Protein AF-A0A4Q2XV19-F1 (afdb_monomer)

Solvent-accessible surface area (backbone atoms only — not comparable to full-atom values): 2985 Å² total; per-residue (Å²): 136,71,75,44,79,44,75,23,41,63,57,49,74,58,48,56,51,52,52,51,54,47,26,68,74,70,70,42,55,68,48,74,43,52,43,14,52,73,47,102,69,51,48,83,51,82,93,75,110

Structure (mmCIF, N/CA/C/O backbone):
data_AF-A0A4Q2XV19-F1
#
_entry.id   AF-A0A4Q2XV19-F1
#
loop_
_atom_site.group_PDB
_atom_site.id
_atom_site.type_symbol
_atom_site.label_atom_id
_atom_site.label_alt_id
_atom_site.label_comp_id
_atom_site.label_asym_id
_atom_site.label_entity_id
_atom_site.label_seq_id
_atom_site.pdbx_PDB_ins_code
_atom_site.Cartn_x
_atom_site.Cartn_y
_atom_site.Cartn_z
_atom_site.occupancy
_atom_site.B_iso_or_equiv
_atom_site.auth_seq_id
_atom_site.auth_comp_id
_atom_site.auth_asym_id
_atom_site.auth_atom_id
_atom_site.pdbx_PDB_model_num
ATOM 1 N N . MET A 1 1 ? -17.415 0.607 7.180 1.00 63.50 1 MET A N 1
ATOM 2 C CA . MET A 1 1 ? -15.978 0.974 7.157 1.00 63.50 1 MET A CA 1
ATOM 3 C C . MET A 1 1 ? -15.644 1.564 5.794 1.00 63.50 1 MET A C 1
ATOM 5 O O . MET A 1 1 ? -16.125 1.037 4.799 1.00 63.50 1 MET A O 1
ATOM 9 N N . LYS A 1 2 ? -14.896 2.672 5.736 1.00 85.50 2 LYS A N 1
ATOM 10 C CA . LYS A 1 2 ? -14.548 3.359 4.481 1.00 85.50 2 LYS A CA 1
ATOM 11 C C . LYS A 1 2 ? -13.244 2.781 3.930 1.00 85.50 2 LYS A C 1
ATOM 13 O O . LYS A 1 2 ? -12.249 2.759 4.644 1.00 85.50 2 LYS A O 1
ATOM 18 N N . LEU A 1 3 ? -13.264 2.319 2.682 1.00 92.12 3 LEU A N 1
ATOM 19 C CA . LEU A 1 3 ? -12.071 1.845 1.984 1.00 92.12 3 LEU A CA 1
ATOM 20 C C . LEU A 1 3 ? -11.192 3.042 1.596 1.00 92.12 3 LEU A C 1
ATOM 22 O O . LEU A 1 3 ? -11.662 3.955 0.915 1.00 92.12 3 LEU A O 1
ATOM 26 N N . ILE A 1 4 ? -9.926 3.035 2.008 1.00 94.88 4 ILE A N 1
ATOM 27 C CA . ILE A 1 4 ? -8.955 4.073 1.636 1.00 94.88 4 ILE A CA 1
ATOM 28 C C . ILE A 1 4 ? -8.338 3.712 0.282 1.00 94.88 4 ILE A C 1
ATOM 30 O O . ILE A 1 4 ? -7.832 2.609 0.110 1.00 94.88 4 ILE A O 1
ATOM 34 N N . GLN A 1 5 ? -8.363 4.628 -0.685 1.00 95.19 5 GLN A N 1
ATOM 35 C CA . GLN A 1 5 ? -7.684 4.448 -1.972 1.00 95.19 5 GLN A CA 1
ATOM 36 C C . GLN A 1 5 ? -6.354 5.200 -1.969 1.00 95.19 5 GLN A C 1
ATOM 38 O O . GLN A 1 5 ? -6.311 6.374 -1.606 1.00 95.19 5 GLN A O 1
ATOM 43 N N . LEU A 1 6 ? -5.276 4.524 -2.363 1.00 93.12 6 LEU A N 1
ATOM 44 C CA . LEU A 1 6 ? -3.928 5.085 -2.425 1.00 93.12 6 LEU A CA 1
ATOM 45 C C . LEU A 1 6 ? -3.342 4.905 -3.826 1.00 93.12 6 LEU A C 1
ATOM 47 O O . LEU A 1 6 ? -3.397 3.811 -4.387 1.00 93.12 6 LEU A O 1
ATOM 51 N N . ASP A 1 7 ? -2.722 5.954 -4.358 1.00 93.00 7 ASP A N 1
ATOM 52 C CA . ASP A 1 7 ? -1.922 5.872 -5.579 1.00 93.00 7 ASP A CA 1
ATOM 53 C C . ASP A 1 7 ? -0.440 5.709 -5.216 1.00 93.00 7 ASP A C 1
ATOM 55 O O . ASP A 1 7 ? 0.170 6.601 -4.633 1.00 93.00 7 ASP A O 1
ATOM 59 N N . GLY A 1 8 ? 0.127 4.548 -5.542 1.00 91.06 8 GLY A N 1
ATOM 60 C CA . GLY A 1 8 ? 1.523 4.187 -5.291 1.00 91.06 8 GLY A CA 1
ATOM 61 C C . GLY A 1 8 ? 2.479 4.543 -6.432 1.00 91.06 8 GLY A C 1
ATOM 62 O O . GLY A 1 8 ? 3.619 4.057 -6.436 1.00 91.06 8 GLY A O 1
A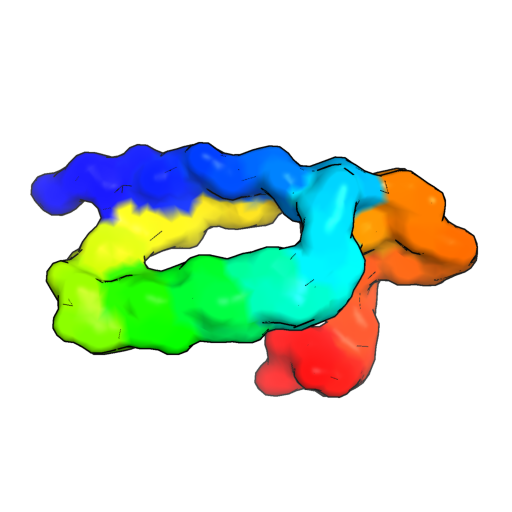TOM 63 N N . THR A 1 9 ? 2.027 5.340 -7.413 1.00 89.81 9 THR A N 1
ATOM 64 C CA . THR A 1 9 ? 2.847 5.785 -8.555 1.00 89.81 9 THR A CA 1
ATOM 65 C C . THR A 1 9 ? 4.143 6.441 -8.076 1.00 89.81 9 THR A C 1
ATOM 67 O O . THR A 1 9 ? 5.224 6.166 -8.607 1.00 89.81 9 THR A O 1
ATOM 70 N N . THR A 1 10 ? 4.039 7.271 -7.036 1.00 80.25 10 THR A N 1
ATOM 71 C CA . THR A 1 10 ? 5.148 7.849 -6.273 1.00 80.25 10 THR A CA 1
ATOM 72 C C . THR A 1 10 ? 5.233 7.156 -4.906 1.00 80.25 10 THR A C 1
ATOM 74 O O . THR A 1 10 ? 4.236 6.677 -4.383 1.00 80.25 10 THR A O 1
ATOM 77 N N . GLY A 1 11 ? 6.428 7.047 -4.312 1.00 73.31 11 GLY A N 1
ATOM 78 C CA . GLY A 1 11 ? 6.559 6.537 -2.932 1.00 73.31 11 GLY A CA 1
ATOM 79 C C . GLY A 1 11 ? 7.062 5.096 -2.759 1.00 73.31 11 GLY A C 1
ATOM 80 O O . GLY A 1 11 ? 7.181 4.615 -1.629 1.00 73.31 11 GLY A O 1
ATOM 81 N N . GLY A 1 12 ? 7.462 4.421 -3.841 1.00 80.12 12 GLY A N 1
ATOM 82 C CA . GLY A 1 12 ? 8.271 3.201 -3.753 1.00 80.12 12 GLY A CA 1
ATOM 83 C C . GLY A 1 12 ? 7.623 2.073 -2.926 1.00 80.12 12 GLY A C 1
ATOM 84 O O . GLY A 1 12 ? 6.407 1.960 -2.828 1.00 80.12 12 GLY A O 1
ATOM 85 N N . GLY A 1 13 ? 8.450 1.220 -2.315 1.00 84.88 13 GLY A N 1
ATOM 86 C CA . GLY A 1 13 ? 7.985 0.206 -1.354 1.00 84.88 13 GLY A CA 1
ATOM 87 C C . GLY A 1 13 ? 7.758 0.750 0.064 1.00 84.88 13 GLY A C 1
ATOM 88 O O . GLY A 1 13 ? 7.280 0.027 0.933 1.00 84.88 13 GLY A O 1
ATOM 89 N N . GLN A 1 14 ? 8.129 2.006 0.340 1.00 89.75 14 GLN A N 1
ATOM 90 C CA . GLN A 1 14 ? 7.937 2.614 1.660 1.00 89.75 14 GLN A CA 1
ATOM 91 C C . GLN A 1 14 ? 6.465 2.952 1.895 1.00 89.75 14 GLN A C 1
ATOM 93 O O . GLN A 1 14 ? 5.934 2.620 2.949 1.00 89.75 14 GLN A O 1
ATOM 98 N N . MET A 1 15 ? 5.793 3.523 0.893 1.00 92.00 15 MET A N 1
ATOM 99 C CA . MET A 1 15 ? 4.379 3.880 0.997 1.00 92.00 15 MET A CA 1
ATOM 100 C C . MET A 1 15 ? 3.497 2.654 1.270 1.00 92.00 15 MET A C 1
ATOM 102 O O . MET A 1 15 ? 2.615 2.713 2.121 1.00 92.00 15 MET A O 1
ATOM 106 N N . LEU A 1 16 ? 3.791 1.524 0.615 1.00 92.25 16 LEU A N 1
ATOM 107 C CA . LEU A 1 16 ? 3.102 0.256 0.858 1.00 92.25 16 LEU A CA 1
ATOM 108 C C . LEU A 1 16 ? 3.261 -0.216 2.311 1.00 92.25 16 LEU A C 1
ATOM 110 O O . LEU A 1 16 ? 2.274 -0.587 2.939 1.00 92.25 16 LEU A O 1
ATOM 114 N N . ARG A 1 17 ? 4.485 -0.170 2.857 1.00 93.81 17 ARG A N 1
ATOM 115 C CA . ARG A 1 17 ? 4.761 -0.584 4.242 1.00 93.81 17 ARG A CA 1
ATOM 116 C C . ARG A 1 17 ? 4.018 0.286 5.249 1.00 93.81 17 ARG A C 1
ATOM 118 O O . ARG A 1 17 ? 3.366 -0.245 6.138 1.00 93.81 17 ARG A O 1
ATOM 125 N N . THR A 1 18 ? 4.063 1.607 5.082 1.00 94.88 18 THR A N 1
ATOM 126 C CA . THR A 1 18 ? 3.360 2.534 5.979 1.00 94.88 18 THR A CA 1
ATOM 127 C C . THR A 1 18 ? 1.847 2.336 5.919 1.00 94.88 18 THR A C 1
ATOM 129 O O . THR A 1 18 ? 1.200 2.275 6.962 1.00 94.88 18 THR A O 1
ATOM 132 N N . ALA A 1 19 ? 1.281 2.198 4.715 1.00 94.56 19 ALA A N 1
ATOM 133 C CA . ALA A 1 19 ? -0.151 1.972 4.535 1.00 94.56 19 ALA A CA 1
ATOM 134 C C . ALA A 1 19 ? -0.611 0.660 5.183 1.00 94.56 19 ALA A C 1
ATOM 136 O O . ALA A 1 19 ? -1.627 0.650 5.875 1.00 94.56 19 ALA A O 1
ATOM 137 N N . LEU A 1 20 ? 0.161 -0.418 5.018 1.00 95.00 20 LEU A N 1
ATOM 138 C CA . LEU A 1 20 ? -0.131 -1.707 5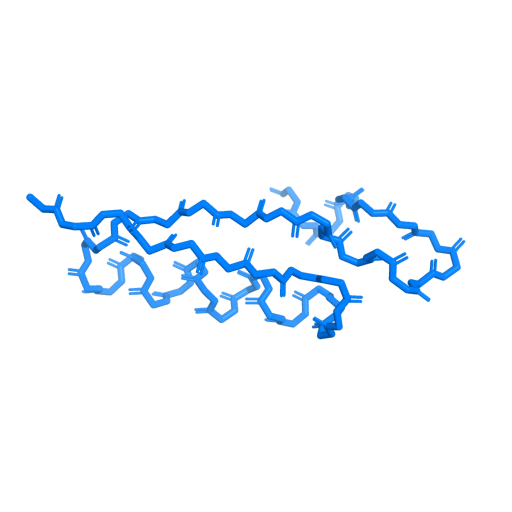.639 1.00 95.00 20 LEU A CA 1
ATOM 139 C C . LEU A 1 20 ? -0.071 -1.626 7.169 1.00 95.00 20 LEU A C 1
ATO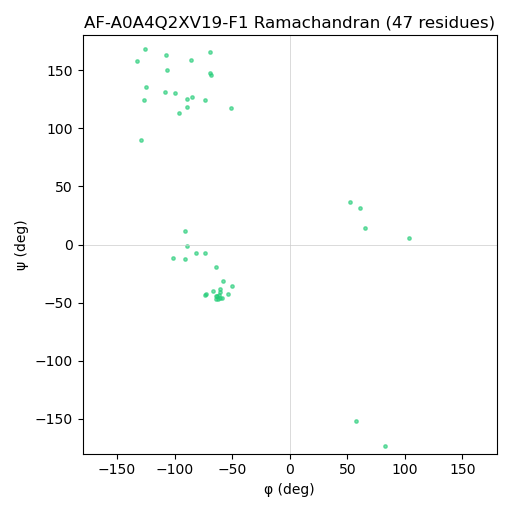M 141 O O . LEU A 1 20 ? -1.005 -2.067 7.834 1.00 95.00 20 LEU A O 1
ATOM 145 N N . SER A 1 21 ? 0.977 -1.014 7.727 1.00 96.50 21 SER A N 1
ATOM 146 C CA . SER A 1 21 ? 1.098 -0.820 9.176 1.00 96.50 21 SER A CA 1
ATOM 147 C C . SER A 1 21 ? -0.067 -0.012 9.746 1.00 96.50 21 SER A C 1
ATOM 149 O O . SER A 1 21 ? -0.655 -0.409 10.748 1.00 96.50 21 SER A O 1
ATOM 151 N N . LEU A 1 22 ? -0.442 1.092 9.093 1.00 9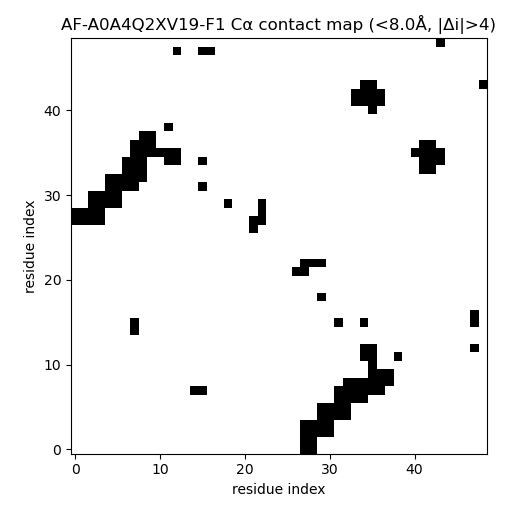6.19 22 LEU A N 1
ATOM 152 C CA . LEU A 1 22 ? -1.577 1.910 9.521 1.00 96.19 22 LEU A CA 1
ATOM 153 C C . LEU A 1 22 ? -2.893 1.139 9.432 1.00 96.19 22 LEU A C 1
ATOM 155 O O . LEU A 1 22 ? -3.664 1.180 10.381 1.00 96.19 22 LEU A O 1
ATOM 159 N N . ALA A 1 23 ? -3.132 0.404 8.345 1.00 95.94 23 ALA A N 1
ATOM 160 C CA . ALA A 1 23 ? -4.344 -0.394 8.176 1.00 95.94 23 ALA A CA 1
ATOM 161 C C . ALA A 1 23 ? -4.495 -1.471 9.257 1.00 95.94 23 ALA A C 1
ATOM 163 O O . ALA A 1 23 ? -5.600 -1.692 9.750 1.00 95.94 23 ALA A O 1
ATOM 164 N N . MET A 1 24 ? -3.388 -2.103 9.663 1.00 96.12 24 MET A N 1
ATOM 165 C CA . MET A 1 24 ? -3.385 -3.064 10.769 1.00 96.12 24 MET A CA 1
ATOM 166 C C . MET A 1 24 ? -3.682 -2.399 12.119 1.00 96.12 24 MET A C 1
ATOM 168 O O . MET A 1 24 ? -4.422 -2.964 12.916 1.00 96.12 24 MET A O 1
ATOM 172 N N . ILE A 1 25 ? -3.143 -1.201 12.372 1.00 97.44 25 ILE A N 1
ATOM 173 C CA . ILE A 1 25 ? -3.351 -0.473 13.636 1.00 97.44 25 ILE A CA 1
ATOM 174 C C . ILE A 1 25 ? -4.771 0.100 13.730 1.00 97.44 25 ILE A C 1
ATOM 176 O O . ILE A 1 25 ? -5.394 0.044 14.786 1.00 97.44 25 ILE A O 1
ATOM 180 N N . THR A 1 26 ? -5.292 0.674 12.645 1.00 95.50 26 THR A N 1
ATOM 181 C CA . THR A 1 26 ? -6.587 1.374 12.646 1.00 95.50 26 THR A CA 1
ATOM 182 C C . THR A 1 26 ? -7.764 0.470 12.290 1.00 95.50 26 THR A C 1
ATOM 184 O O . THR A 1 26 ? -8.916 0.888 12.418 1.00 95.50 26 THR A O 1
ATOM 187 N N . GLY A 1 27 ? -7.501 -0.739 11.784 1.00 95.44 27 GLY A N 1
ATOM 188 C CA . GLY A 1 27 ? -8.522 -1.628 11.231 1.00 95.44 27 GLY A CA 1
ATOM 189 C C . GLY A 1 27 ? -9.196 -1.074 9.970 1.00 95.44 27 GLY A C 1
ATOM 190 O O . GLY A 1 27 ? -10.263 -1.552 9.580 1.00 95.44 27 GLY A O 1
ATOM 191 N N . GLN A 1 28 ? -8.627 -0.041 9.338 1.00 95.38 28 GLN A N 1
ATOM 192 C CA . GLN A 1 28 ? -9.188 0.553 8.127 1.00 95.38 28 GLN A CA 1
ATOM 193 C C . GLN A 1 28 ? -8.644 -0.154 6.882 1.00 95.38 28 GLN A C 1
ATOM 195 O O . GLN A 1 28 ? -7.439 -0.101 6.625 1.00 95.38 28 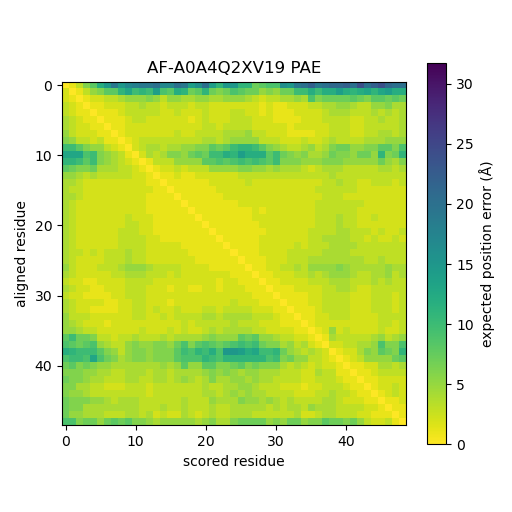GLN A O 1
ATOM 200 N N . PRO A 1 29 ? -9.506 -0.784 6.064 1.00 96.06 29 PRO A N 1
ATOM 201 C CA . PRO A 1 29 ? -9.055 -1.418 4.837 1.00 96.06 29 PRO A CA 1
ATOM 202 C C . PRO A 1 29 ? -8.596 -0.362 3.825 1.00 96.06 29 PRO A C 1
ATOM 204 O O . PRO A 1 29 ? -9.185 0.718 3.710 1.00 96.06 29 PRO A O 1
ATOM 207 N N . PHE A 1 30 ? -7.585 -0.705 3.028 1.00 95.75 30 PHE A N 1
ATOM 208 C CA . PHE A 1 30 ? -7.102 0.140 1.940 1.00 95.75 30 PHE A CA 1
ATOM 209 C C . PHE A 1 30 ? -6.913 -0.651 0.644 1.00 95.75 30 PHE A C 1
ATOM 211 O O . PHE A 1 30 ? -6.736 -1.869 0.650 1.00 95.75 30 PHE A O 1
ATOM 218 N N . ARG A 1 31 ? -6.930 0.063 -0.481 1.00 95.12 31 ARG A N 1
ATOM 219 C CA . ARG A 1 31 ? -6.572 -0.431 -1.809 1.00 95.12 31 ARG A CA 1
ATOM 220 C C . ARG A 1 31 ? -5.515 0.490 -2.397 1.00 95.12 31 ARG A C 1
ATOM 222 O O . ARG A 1 31 ? -5.751 1.689 -2.519 1.00 95.12 31 ARG A O 1
ATOM 229 N N . MET A 1 32 ? -4.378 -0.072 -2.789 1.00 93.94 32 MET A N 1
ATOM 230 C CA . MET A 1 32 ? -3.313 0.673 -3.455 1.00 93.94 32 MET A CA 1
ATOM 231 C C . MET A 1 32 ? -3.224 0.290 -4.934 1.00 93.94 32 MET A C 1
ATOM 233 O O . MET A 1 32 ? -3.181 -0.895 -5.266 1.00 93.94 32 MET A O 1
ATOM 237 N N . THR A 1 33 ? -3.183 1.285 -5.817 1.00 94.19 33 THR A N 1
ATOM 238 C CA . THR A 1 33 ? -2.950 1.122 -7.262 1.00 94.19 33 THR A CA 1
ATOM 239 C C . THR A 1 33 ? -1.554 1.611 -7.642 1.00 94.19 33 THR A C 1
ATOM 241 O O . THR A 1 33 ? -0.916 2.321 -6.872 1.00 94.19 33 THR A O 1
ATOM 244 N N . ASN A 1 34 ? -1.055 1.217 -8.819 1.00 92.56 34 ASN A N 1
ATOM 245 C CA . ASN A 1 34 ? 0.232 1.671 -9.368 1.00 92.56 34 ASN A CA 1
ATOM 246 C C . ASN A 1 34 ? 1.432 1.508 -8.422 1.00 92.56 34 ASN A C 1
ATOM 248 O O . ASN A 1 34 ? 2.321 2.355 -8.408 1.00 92.56 34 ASN A O 1
ATOM 252 N N . ILE A 1 35 ? 1.475 0.433 -7.627 1.00 91.31 35 ILE A N 1
ATOM 253 C CA . ILE A 1 35 ? 2.562 0.186 -6.669 1.00 91.31 35 ILE A CA 1
ATOM 254 C C . ILE A 1 35 ? 3.904 0.304 -7.394 1.00 91.31 35 ILE A C 1
ATOM 256 O O . ILE A 1 35 ? 4.188 -0.474 -8.304 1.00 91.31 35 ILE A O 1
ATOM 260 N N . ARG A 1 36 ? 4.735 1.272 -6.991 1.00 90.75 36 ARG A N 1
ATOM 261 C CA . ARG A 1 36 ? 6.055 1.531 -7.594 1.00 90.75 36 ARG A CA 1
ATOM 262 C C . ARG A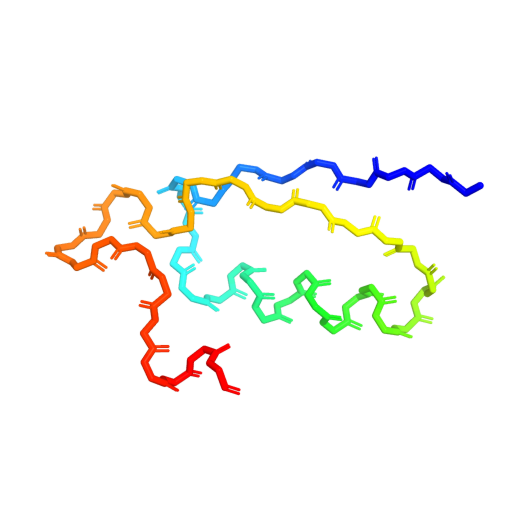 1 36 ? 5.991 1.911 -9.081 1.00 90.75 36 ARG A C 1
ATOM 264 O O . ARG A 1 36 ? 6.939 1.640 -9.812 1.00 90.75 36 ARG A O 1
ATOM 271 N N . GLY A 1 37 ? 4.915 2.568 -9.516 1.00 87.12 37 GLY A N 1
ATOM 272 C CA . GLY A 1 37 ? 4.631 2.864 -10.926 1.00 87.12 37 GLY A CA 1
ATOM 273 C C . GLY A 1 37 ? 5.701 3.684 -11.661 1.00 87.12 37 GLY A C 1
ATOM 274 O O . GLY A 1 37 ? 5.915 3.452 -12.844 1.00 87.12 37 GLY A O 1
ATOM 275 N N . LYS A 1 38 ? 6.425 4.584 -10.977 1.00 83.62 38 LYS A N 1
ATOM 276 C CA . LYS A 1 38 ? 7.554 5.346 -11.563 1.00 83.62 38 LYS A CA 1
ATOM 277 C C . LYS A 1 38 ? 8.934 4.674 -11.447 1.00 83.62 38 LYS A C 1
ATOM 279 O O . LYS A 1 38 ? 9.925 5.258 -11.873 1.00 83.62 38 LYS A O 1
ATOM 284 N N . GLY A 1 39 ? 9.043 3.502 -10.818 1.00 78.50 39 GLY A N 1
ATOM 285 C CA . GLY A 1 39 ? 10.334 2.852 -10.561 1.00 78.50 39 GLY A CA 1
ATOM 286 C C . GLY A 1 39 ? 10.841 1.991 -11.730 1.00 78.50 39 GLY A C 1
ATOM 287 O O . GLY A 1 39 ? 10.035 1.494 -12.509 1.00 78.50 39 GLY A O 1
ATOM 288 N N . PRO A 1 40 ? 12.158 1.701 -11.806 1.00 81.31 40 PRO A N 1
ATOM 289 C CA . PRO A 1 40 ? 12.746 0.869 -12.870 1.00 81.31 40 PRO A CA 1
ATOM 290 C C . PRO A 1 40 ? 12.246 -0.585 -12.869 1.00 81.31 40 P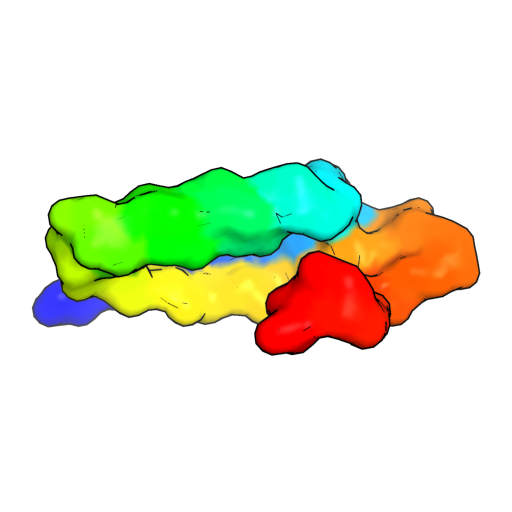RO A C 1
ATOM 292 O O . PRO A 1 40 ? 12.372 -1.297 -13.858 1.00 81.31 40 PRO A O 1
ATOM 295 N N . LYS A 1 41 ? 11.686 -1.045 -11.747 1.00 85.69 41 LYS A N 1
ATOM 296 C CA . LYS A 1 41 ? 10.977 -2.322 -11.634 1.00 85.69 41 LYS A CA 1
ATOM 297 C C . LYS A 1 41 ? 9.628 -2.030 -10.989 1.00 85.69 41 LYS A C 1
ATO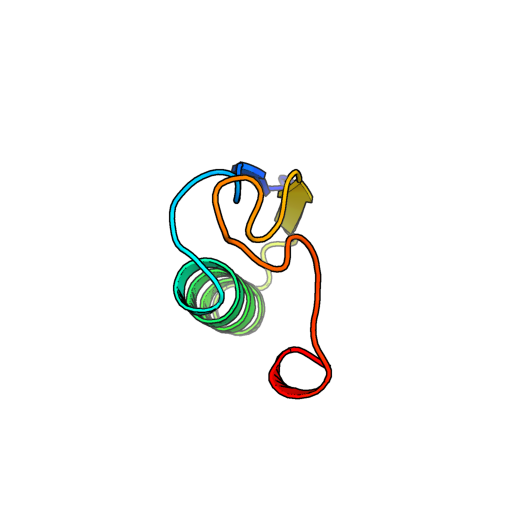M 299 O O . LYS A 1 41 ? 9.606 -2.003 -9.762 1.00 85.69 41 LYS A O 1
ATOM 304 N N . PRO A 1 42 ? 8.558 -1.730 -11.736 1.00 87.56 42 PRO A N 1
ATOM 305 C CA . PRO A 1 42 ? 7.261 -1.420 -11.146 1.00 87.56 42 PRO A CA 1
ATOM 306 C C . PRO A 1 42 ? 6.629 -2.656 -10.495 1.00 87.56 42 PRO A C 1
ATOM 308 O O . PRO A 1 42 ? 7.067 -3.787 -10.703 1.00 87.56 42 PRO A O 1
ATOM 311 N N . GLY A 1 43 ? 5.605 -2.432 -9.677 1.00 89.56 43 GLY A N 1
ATOM 312 C CA . GLY A 1 43 ? 4.859 -3.484 -9.000 1.00 89.56 43 GLY A CA 1
ATOM 313 C C . GLY A 1 43 ? 5.495 -3.992 -7.706 1.00 89.56 43 GLY A C 1
ATOM 314 O O . GLY A 1 43 ? 6.487 -3.463 -7.176 1.00 89.56 43 GLY A O 1
ATOM 315 N N . LEU A 1 44 ? 4.867 -5.043 -7.180 1.00 91.06 44 LEU A N 1
ATOM 316 C CA . LEU A 1 44 ? 5.341 -5.773 -6.013 1.00 91.06 44 LEU A CA 1
ATOM 317 C C . LEU A 1 44 ? 6.618 -6.551 -6.354 1.00 91.06 44 LEU A C 1
ATOM 319 O O . LEU A 1 44 ? 6.829 -7.009 -7.471 1.00 91.06 44 LEU A O 1
ATOM 323 N N . MET A 1 45 ? 7.488 -6.685 -5.361 1.00 90.12 45 MET A N 1
ATOM 324 C CA . MET A 1 45 ? 8.725 -7.456 -5.435 1.00 90.12 45 MET A CA 1
ATOM 325 C C . MET A 1 45 ? 8.697 -8.448 -4.286 1.00 90.12 45 MET A C 1
ATOM 327 O O . MET A 1 45 ? 7.905 -8.292 -3.362 1.00 90.12 45 MET A O 1
ATOM 331 N N . ARG A 1 46 ? 9.618 -9.411 -4.305 1.00 91.12 46 ARG A N 1
ATOM 332 C CA . ARG A 1 46 ? 9.744 -10.424 -3.252 1.00 91.12 46 ARG A CA 1
ATOM 333 C C . ARG A 1 46 ? 9.794 -9.843 -1.834 1.00 91.12 46 ARG A C 1
ATOM 335 O O . ARG A 1 46 ? 9.210 -10.427 -0.952 1.00 91.12 46 ARG A O 1
ATOM 342 N N . GLN A 1 47 ? 10.419 -8.682 -1.635 1.00 89.62 47 GLN A N 1
ATOM 343 C CA . GLN A 1 47 ? 10.505 -8.005 -0.328 1.00 89.62 47 GLN A CA 1
ATOM 344 C C . GLN A 1 47 ? 9.200 -7.332 0.149 1.00 89.62 47 GLN A C 1
ATOM 346 O O . GLN A 1 47 ? 9.178 -6.740 1.223 1.00 89.62 47 GLN A O 1
ATOM 351 N N . HIS A 1 48 ? 8.169 -7.279 -0.699 1.00 89.31 48 HIS A N 1
ATOM 35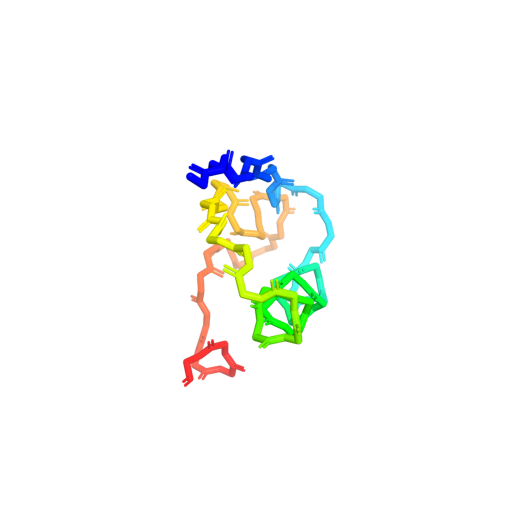2 C CA . HIS A 1 48 ? 6.868 -6.683 -0.377 1.00 89.31 48 HIS A CA 1
ATOM 353 C C . HIS A 1 48 ? 5.804 -7.738 -0.038 1.00 89.31 48 HIS A C 1
ATOM 355 O O . HIS A 1 48 ? 4.719 -7.356 0.394 1.00 89.31 48 HIS A O 1
ATOM 361 N N . LEU A 1 49 ? 6.098 -9.012 -0.310 1.00 86.12 49 LEU A N 1
ATOM 362 C CA . LEU A 1 49 ? 5.318 -10.189 0.075 1.00 86.12 49 LEU A CA 1
ATOM 363 C C . LEU A 1 49 ? 5.906 -10.754 1.368 1.00 86.12 49 LEU A C 1
ATOM 365 O O . LEU A 1 49 ? 5.102 -11.244 2.184 1.00 86.12 49 LEU A O 1
#

pLDDT: mean 90.16, std 6.58, range [63.5, 97.44]

Secondary structure (DSSP, 8-state):
-PPEEEE-SSSHHHHHHHHHHHHHHH---EEEESTTTTSSS-S--GGG-

Sequence (49 aa):
MKLIQLDGTTGGGQMLRTALSLAMITGQPFRMTNIRGKGPKPGLMRQHL

Radius of gyration: 10.87 Å; Cα contacts (8 Å, |Δi|>4): 70; chains: 1; bounding box: 29×18×26 Å

Nearest PDB structures (foldseek):
  7qh2-assembly1_D  TM=6.414E-01  e=1.755E+00  Acetobacterium woodii
  1o96-assembly3_F  TM=6.193E-01  e=2.327E+00  Methylophilus methylotrophus
  4wpg-assembly1_A  TM=5.362E-01  e=1.755E+00  Streptococcus pyogenes
  6aqy-assembly2_D  TM=3.991E-01  e=3.553E+00  Naegleria fowleri

Foldseek 3Di:
DDEAEEEQLDDALNVLVVVVVVCVVVVHHYDYPFNPVPPPDTDDDPVSD

Mean predicted aligned error: 3.6 Å